Protein AF-A0A534P3W6-F1 (afdb_monomer_lite)

Sequence (131 aa):
MAIGDCCLFHVTGMKLLQSFPLTHSEQFGSSPFLVGSIQRPDDDPLPHVRMYEGILRGADTLFLASDALAAWLLRCAERGSPAWEWIGAGVQTQDDFDHLVAHARDDGTRNDDMTLVRLTGSWLDADGDQA

Foldseek 3Di:
DDFWQWWKFKDFQQDTPDIPDDQALVVDDDDTLDDDPDDDPPNDCVVRDDDDDDADAQRIKMKTKDRQVSSLQRVCVVVVRHCCNVCVPQPDDVVSVVVVVVVSVVVPTPPDDMDMDMDHDNRDDPDPDDD

pLDDT: mean 90.3, std 10.98, range [37.88, 97.88]

Radius of gyration: 16.48 Å; chains: 1; bounding box: 42×46×43 Å

Secondary structure (DSSP, 8-state):
-BSSS-EEEEEETTEEEEEES--SGGG--S------SS--TT---GGG-B-------TTEEEEEE-HHHHHHHHHHHHTT--THHHHHHH--SHHHHHHHHHHHHHTT--SS---EEEEE--PPPS-----

Structure (mmCIF, N/CA/C/O backbone):
data_AF-A0A534P3W6-F1
#
_entry.id   AF-A0A534P3W6-F1
#
loop_
_atom_site.group_PDB
_atom_site.id
_atom_site.type_symbol
_atom_site.label_atom_id
_atom_site.label_alt_id
_atom_site.label_comp_id
_atom_site.label_asym_id
_atom_site.label_entity_id
_atom_site.label_seq_id
_atom_site.pdbx_PDB_ins_code
_atom_site.Cartn_x
_atom_site.Cartn_y
_atom_site.Cartn_z
_atom_site.occupancy
_atom_site.B_iso_or_equiv
_atom_site.auth_seq_id
_atom_site.auth_comp_id
_atom_site.auth_asym_id
_atom_site.auth_atom_id
_atom_site.pdbx_PDB_model_num
ATOM 1 N N . MET A 1 1 ? 7.965 8.171 -1.949 1.00 85.31 1 MET A N 1
ATOM 2 C CA . MET A 1 1 ? 8.716 7.780 -3.163 1.00 85.31 1 MET A CA 1
ATOM 3 C C . MET A 1 1 ? 8.308 6.372 -3.561 1.00 85.31 1 MET A C 1
ATOM 5 O O . MET A 1 1 ? 8.079 5.574 -2.661 1.00 85.31 1 MET A O 1
ATOM 9 N N . ALA A 1 2 ? 8.224 6.073 -4.855 1.00 92.12 2 ALA A N 1
ATOM 10 C CA . ALA A 1 2 ? 8.035 4.717 -5.368 1.00 92.12 2 ALA A CA 1
ATOM 11 C C . ALA A 1 2 ? 8.824 4.499 -6.665 1.00 92.12 2 ALA A C 1
ATOM 13 O O . ALA A 1 2 ? 9.034 5.437 -7.437 1.00 92.12 2 ALA A O 1
ATOM 14 N N . ILE A 1 3 ? 9.220 3.248 -6.883 1.00 92.56 3 ILE A N 1
ATOM 15 C CA . ILE A 1 3 ? 9.641 2.677 -8.163 1.00 92.56 3 ILE A CA 1
ATOM 16 C C . ILE A 1 3 ? 8.899 1.341 -8.276 1.00 92.56 3 ILE A C 1
ATOM 18 O O . ILE A 1 3 ? 8.837 0.601 -7.295 1.00 92.56 3 ILE A O 1
ATOM 22 N N . GLY A 1 4 ? 8.331 1.051 -9.442 1.00 93.56 4 GLY A N 1
ATOM 23 C CA . GLY A 1 4 ? 7.487 -0.123 -9.653 1.00 93.56 4 GLY A CA 1
ATOM 24 C C . GLY A 1 4 ? 6.035 0.107 -9.238 1.00 93.56 4 GLY A C 1
ATOM 25 O O . GLY A 1 4 ? 5.508 1.207 -9.410 1.00 93.56 4 GLY A O 1
ATOM 26 N N . ASP A 1 5 ? 5.389 -0.937 -8.729 1.00 94.69 5 ASP A N 1
ATOM 27 C CA . ASP A 1 5 ? 3.941 -1.018 -8.498 1.00 94.69 5 ASP A CA 1
ATOM 28 C C . ASP A 1 5 ? 3.541 -1.417 -7.066 1.00 94.69 5 ASP A C 1
ATOM 30 O O . ASP A 1 5 ? 2.351 -1.499 -6.759 1.00 94.69 5 ASP A O 1
ATOM 34 N N . CYS A 1 6 ? 4.495 -1.552 -6.139 1.00 95.94 6 CYS A N 1
ATOM 35 C CA . CYS A 1 6 ? 4.179 -1.515 -4.708 1.00 95.94 6 CYS A CA 1
ATOM 36 C C . CYS A 1 6 ? 3.492 -0.188 -4.367 1.00 95.94 6 CYS A C 1
ATOM 38 O O . CYS A 1 6 ? 3.965 0.881 -4.767 1.00 95.94 6 CYS A O 1
ATOM 40 N N . CYS A 1 7 ? 2.404 -0.245 -3.601 1.00 97.75 7 CYS A N 1
ATOM 41 C CA . CYS A 1 7 ? 1.566 0.923 -3.359 1.00 97.75 7 CYS A CA 1
ATOM 42 C C . CYS A 1 7 ? 1.527 1.345 -1.892 1.00 97.75 7 CYS A C 1
ATOM 44 O O . CYS A 1 7 ? 1.423 0.524 -0.984 1.00 97.75 7 CYS A O 1
ATOM 46 N N . LEU A 1 8 ? 1.546 2.658 -1.689 1.00 97.88 8 LEU A N 1
ATOM 47 C CA . LEU A 1 8 ? 1.123 3.363 -0.493 1.00 97.88 8 LEU A CA 1
ATOM 48 C C . LEU A 1 8 ? -0.377 3.671 -0.590 1.00 97.88 8 LEU A C 1
ATOM 50 O O . LEU A 1 8 ? -0.842 4.178 -1.609 1.00 97.88 8 LEU A O 1
ATOM 54 N N . PHE A 1 9 ? -1.095 3.466 0.506 1.00 97.44 9 PHE A N 1
ATOM 55 C CA . PHE A 1 9 ? -2.479 3.869 0.714 1.00 97.44 9 PHE A CA 1
ATOM 56 C C . PHE A 1 9 ? -2.548 4.771 1.938 1.00 97.44 9 PHE A C 1
ATOM 58 O O . PHE A 1 9 ? -2.171 4.358 3.032 1.00 97.44 9 PHE A O 1
ATOM 65 N N . HIS A 1 10 ? -3.043 5.990 1.762 1.00 96.38 10 HIS A N 1
ATOM 66 C CA . HIS A 1 10 ? -3.363 6.917 2.841 1.00 96.38 10 HIS A CA 1
ATOM 67 C C . HIS A 1 10 ? -4.861 6.864 3.094 1.00 96.38 10 HIS A C 1
ATOM 69 O O . HIS A 1 10 ? -5.659 7.198 2.218 1.00 96.38 10 HIS A O 1
ATOM 75 N N . VAL A 1 11 ? -5.237 6.405 4.282 1.00 95.25 11 VAL A N 1
ATOM 76 C CA . VAL A 1 11 ? -6.621 6.111 4.652 1.00 95.25 11 VAL A CA 1
ATOM 77 C C . VAL A 1 11 ? -6.992 6.870 5.919 1.00 95.25 11 VAL A C 1
ATOM 79 O O . VAL A 1 11 ? -6.189 6.973 6.844 1.00 95.25 11 VAL A O 1
ATOM 82 N N . THR A 1 12 ? -8.231 7.357 5.972 1.00 91.69 12 THR A N 1
ATOM 83 C CA . THR A 1 12 ? -8.845 7.922 7.178 1.00 91.69 12 THR A CA 1
ATOM 84 C C . THR A 1 12 ? -10.200 7.244 7.407 1.00 91.69 12 THR A C 1
ATOM 86 O O . THR A 1 12 ? -11.108 7.322 6.571 1.00 91.69 12 THR A O 1
ATOM 89 N N . GLY A 1 13 ? -10.321 6.467 8.488 1.00 85.81 13 GLY A N 1
ATOM 90 C CA . GLY A 1 13 ? -11.456 5.555 8.688 1.00 85.81 13 GLY A CA 1
ATOM 91 C C . GLY A 1 13 ? -11.645 4.590 7.505 1.00 85.81 13 GLY A C 1
ATOM 92 O O . GLY A 1 13 ? -10.741 3.838 7.158 1.00 85.81 13 GLY A O 1
ATOM 93 N N . MET A 1 14 ? -12.810 4.635 6.850 1.00 84.81 14 MET A N 1
ATOM 94 C CA . MET A 1 14 ? -13.106 3.834 5.647 1.00 84.81 14 MET A CA 1
ATOM 95 C C . MET A 1 14 ? -12.664 4.492 4.329 1.00 84.81 14 MET A C 1
ATOM 97 O O . MET A 1 14 ? -12.745 3.879 3.260 1.00 84.81 14 MET A O 1
ATOM 101 N N . LYS A 1 15 ? -12.246 5.759 4.366 1.00 91.69 15 LYS A N 1
ATOM 102 C CA . LYS A 1 15 ? -12.035 6.558 3.161 1.00 91.69 15 LYS A CA 1
ATOM 103 C C . LYS A 1 15 ? -10.584 6.480 2.707 1.00 91.69 15 LYS A C 1
ATOM 105 O O . LYS A 1 15 ? -9.678 6.883 3.435 1.00 91.69 15 LYS A O 1
ATOM 110 N N . LEU A 1 16 ? -10.386 6.055 1.463 1.00 95.31 16 LEU A N 1
ATOM 111 C CA . LEU A 1 16 ? -9.117 6.230 0.767 1.00 95.31 16 LEU A CA 1
ATOM 112 C C . LEU A 1 16 ? -8.936 7.717 0.438 1.00 95.31 16 LEU A C 1
ATOM 114 O O . LEU A 1 16 ? -9.720 8.287 -0.321 1.00 95.31 16 LEU A O 1
ATOM 118 N N . LEU A 1 17 ? -7.932 8.348 1.043 1.00 95.50 17 LEU A N 1
ATOM 119 C CA . LEU A 1 17 ? -7.529 9.714 0.713 1.00 95.50 17 LEU A CA 1
ATOM 120 C C . LEU A 1 17 ? -6.592 9.724 -0.489 1.00 95.50 17 LEU A C 1
ATOM 122 O O . LEU A 1 17 ? -6.749 10.568 -1.366 1.00 95.50 17 LEU A O 1
ATOM 126 N N . GLN A 1 18 ? -5.656 8.773 -0.534 1.00 96.50 18 GLN A N 1
ATOM 127 C CA . GLN A 1 18 ? -4.735 8.620 -1.652 1.00 96.50 18 GLN A CA 1
ATOM 128 C C . GLN A 1 18 ? -4.261 7.177 -1.806 1.00 96.50 18 GLN A C 1
ATOM 130 O O . GLN A 1 18 ? -4.019 6.491 -0.817 1.00 96.50 18 GLN A O 1
ATOM 135 N N . SER A 1 19 ? -4.047 6.754 -3.051 1.00 97.75 19 SER A N 1
ATOM 136 C CA . SER A 1 19 ? -3.226 5.589 -3.403 1.00 97.75 19 SER A CA 1
ATOM 137 C C . SER A 1 19 ? -2.110 6.014 -4.358 1.00 97.75 19 SER A C 1
ATOM 139 O O . SER A 1 19 ? -2.270 6.958 -5.134 1.00 97.75 19 SER A O 1
ATOM 141 N N . PHE A 1 20 ? -0.935 5.404 -4.229 1.00 97.81 20 PHE A N 1
ATOM 142 C CA . PHE A 1 20 ? 0.262 5.816 -4.955 1.00 97.81 20 PHE A CA 1
ATOM 143 C C . PHE A 1 20 ? 1.255 4.650 -5.077 1.00 97.81 20 PHE A C 1
ATOM 145 O O . PHE A 1 20 ? 1.518 4.021 -4.061 1.00 97.81 20 PHE A O 1
ATOM 152 N N . PRO A 1 21 ? 1.890 4.394 -6.236 1.00 96.81 21 PRO A N 1
ATOM 153 C CA . PRO A 1 21 ? 1.806 5.175 -7.468 1.00 96.81 21 PRO A CA 1
ATOM 154 C C . PRO A 1 21 ? 0.592 4.832 -8.337 1.00 96.81 21 PRO A C 1
ATOM 156 O O . PRO A 1 21 ? 0.259 5.620 -9.219 1.00 96.81 21 PRO A O 1
ATOM 159 N N . LEU A 1 22 ? -0.056 3.690 -8.101 1.00 97.44 22 LEU A N 1
ATOM 160 C CA . LEU A 1 22 ? -1.243 3.264 -8.839 1.00 97.44 22 LEU A CA 1
ATOM 161 C C . LEU A 1 22 ? -2.511 3.622 -8.065 1.00 97.44 22 LEU A C 1
ATOM 163 O O . LEU A 1 22 ? -2.530 3.566 -6.836 1.00 97.44 22 LEU A O 1
ATOM 167 N N . THR A 1 23 ? -3.558 3.984 -8.802 1.00 97.38 23 THR A N 1
ATOM 168 C CA . THR A 1 23 ? -4.855 4.405 -8.261 1.00 97.38 23 THR A CA 1
ATOM 169 C C . THR A 1 23 ? -5.995 3.451 -8.587 1.00 97.38 23 THR A C 1
ATOM 171 O O . THR A 1 23 ? -7.044 3.532 -7.950 1.00 97.38 23 THR A O 1
ATOM 174 N N . HIS A 1 24 ? -5.803 2.554 -9.558 1.00 97.50 24 HIS A N 1
ATOM 175 C CA . HIS A 1 24 ? -6.783 1.559 -9.982 1.00 97.50 24 HIS A CA 1
ATOM 176 C C . HIS A 1 24 ? -6.162 0.174 -10.108 1.00 97.50 24 HIS A C 1
ATOM 178 O O . HIS A 1 24 ? -5.010 0.019 -10.522 1.00 97.50 24 HIS A O 1
ATOM 184 N N . SER A 1 25 ? -6.948 -0.848 -9.785 1.00 96.88 25 SER A N 1
ATOM 185 C CA . SER A 1 25 ? -6.499 -2.240 -9.815 1.00 96.88 25 SER A CA 1
ATOM 186 C C . SER A 1 25 ? -6.150 -2.748 -11.221 1.00 96.88 25 SER A C 1
ATOM 188 O O . SER A 1 25 ? -5.334 -3.656 -11.363 1.00 96.88 25 SER A O 1
ATOM 190 N N . GLU A 1 26 ? -6.713 -2.144 -12.268 1.00 96.19 26 GLU A N 1
ATOM 191 C CA . GLU A 1 26 ? -6.418 -2.469 -13.670 1.00 96.19 26 GLU A CA 1
ATOM 192 C C . GLU A 1 26 ? -5.045 -1.973 -14.150 1.00 96.19 26 GLU A C 1
ATOM 194 O O . GLU A 1 26 ? -4.570 -2.400 -15.200 1.00 96.19 26 GLU A O 1
ATOM 199 N N . GLN A 1 27 ? -4.392 -1.079 -13.398 1.00 96.25 27 GLN A N 1
ATOM 200 C CA . GLN A 1 27 ? -3.072 -0.553 -13.763 1.00 96.25 27 GLN A CA 1
ATOM 201 C C . GLN A 1 27 ? -1.934 -1.530 -13.447 1.00 96.25 27 GLN A C 1
ATOM 203 O O . GLN A 1 27 ? -0.818 -1.344 -13.936 1.00 96.25 27 GLN A O 1
ATOM 208 N N . PHE A 1 28 ? -2.194 -2.555 -12.631 1.00 94.81 28 PHE A N 1
ATOM 209 C CA . PHE A 1 28 ? -1.215 -3.598 -12.348 1.00 94.81 28 PHE A CA 1
ATOM 210 C C . PHE A 1 28 ? -1.004 -4.459 -13.591 1.00 94.81 28 PHE A C 1
ATOM 212 O O . PHE A 1 28 ? -1.951 -4.924 -14.223 1.00 94.81 28 PHE A O 1
ATOM 219 N N . GLY A 1 29 ? 0.261 -4.689 -13.927 1.00 88.75 29 GLY A N 1
ATOM 220 C CA . GLY A 1 29 ? 0.663 -5.467 -15.092 1.00 88.75 29 GLY A CA 1
ATOM 221 C C . GLY A 1 29 ? 1.739 -6.489 -14.751 1.00 88.75 29 GLY A C 1
ATOM 222 O O . GLY A 1 29 ? 2.007 -6.787 -13.593 1.00 88.75 29 GLY A O 1
ATOM 223 N N . SER A 1 30 ? 2.374 -7.036 -15.785 1.00 85.94 30 SER A N 1
ATOM 224 C CA . SER A 1 30 ? 3.473 -8.002 -15.648 1.00 85.94 30 SER A CA 1
ATOM 225 C C . SER A 1 30 ? 4.863 -7.373 -15.774 1.00 85.94 30 SER A C 1
ATOM 227 O O . SER A 1 30 ? 5.863 -8.088 -15.775 1.00 85.94 30 SER A O 1
ATOM 229 N N . SER A 1 31 ? 4.951 -6.062 -16.013 1.00 86.94 31 SER A N 1
ATOM 230 C CA . SER A 1 31 ? 6.214 -5.404 -16.378 1.00 86.94 31 SER A CA 1
ATOM 231 C C . SER A 1 31 ? 6.316 -3.970 -15.840 1.00 86.94 31 SER A C 1
ATOM 233 O O . SER A 1 31 ? 6.495 -3.037 -16.627 1.00 86.94 31 SER A O 1
ATOM 235 N N . PRO A 1 32 ? 6.186 -3.762 -14.514 1.00 89.31 32 PRO A N 1
ATOM 236 C CA . PRO A 1 32 ? 6.551 -2.488 -13.906 1.00 89.31 32 PRO A CA 1
ATOM 237 C C . PRO A 1 32 ? 8.050 -2.214 -14.116 1.00 89.31 32 PRO A C 1
ATOM 239 O O . PRO A 1 32 ? 8.847 -3.138 -14.289 1.00 89.31 32 PRO A O 1
ATOM 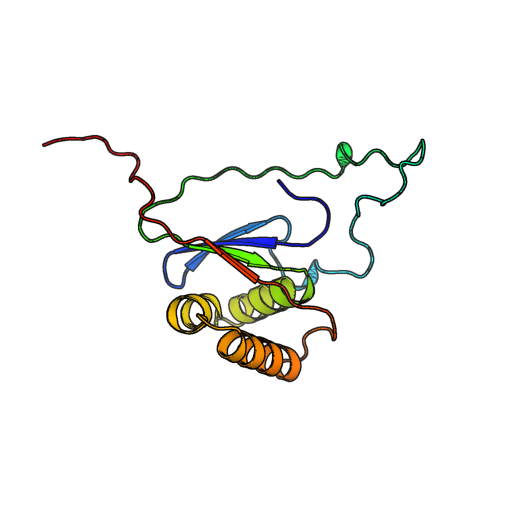242 N N . PHE A 1 33 ? 8.459 -0.945 -14.080 1.00 90.56 33 PHE A N 1
ATOM 243 C CA . PHE A 1 33 ? 9.887 -0.636 -14.011 1.00 90.56 33 PHE A CA 1
ATOM 244 C C . PHE A 1 33 ? 10.422 -1.054 -12.638 1.00 90.56 33 PHE A C 1
ATOM 246 O O . PHE A 1 33 ? 9.863 -0.659 -11.616 1.00 90.56 33 PHE A O 1
ATOM 253 N N . LEU A 1 34 ? 11.508 -1.822 -12.615 1.00 90.31 34 LEU A N 1
ATOM 254 C CA . LEU A 1 34 ? 12.120 -2.346 -11.397 1.00 90.31 34 LEU A CA 1
ATOM 255 C C . LEU A 1 34 ? 13.568 -1.880 -11.303 1.00 90.31 34 LEU A C 1
ATOM 257 O O . LEU A 1 34 ? 14.246 -1.741 -12.316 1.00 90.31 34 LEU A O 1
ATOM 261 N N . VAL A 1 35 ? 14.056 -1.687 -10.079 1.00 89.81 35 VAL A N 1
ATOM 262 C CA . VAL A 1 35 ? 15.481 -1.429 -9.854 1.00 89.81 35 VAL A CA 1
ATOM 263 C C . VAL A 1 35 ? 16.231 -2.753 -9.960 1.00 89.81 35 VAL A C 1
ATOM 265 O O . VAL A 1 35 ? 16.049 -3.643 -9.126 1.00 89.81 35 VAL A O 1
ATOM 268 N N . GLY A 1 36 ? 17.067 -2.893 -10.986 1.00 88.25 36 GLY A N 1
ATOM 269 C CA . GLY A 1 36 ? 17.901 -4.075 -11.161 1.00 88.25 36 GLY A CA 1
ATOM 270 C C . GLY A 1 36 ? 18.917 -4.240 -10.026 1.00 88.25 36 GLY A C 1
ATOM 271 O O . GLY A 1 36 ? 19.521 -3.277 -9.560 1.00 88.25 36 GLY A O 1
ATOM 272 N N . SER A 1 37 ? 19.178 -5.483 -9.607 1.00 88.12 37 SER A N 1
ATOM 273 C CA . SER A 1 37 ? 20.236 -5.779 -8.622 1.00 88.12 37 SER A CA 1
ATOM 274 C C . SER A 1 37 ? 21.652 -5.524 -9.158 1.00 88.12 37 SER A C 1
ATOM 276 O O . SER A 1 37 ? 22.610 -5.501 -8.390 1.00 88.12 37 SER A O 1
ATOM 278 N N . ILE A 1 38 ? 21.795 -5.373 -10.478 1.00 88.38 38 ILE A N 1
ATOM 279 C CA . ILE A 1 38 ? 23.053 -5.091 -11.166 1.00 88.38 38 ILE A CA 1
ATOM 280 C C . ILE A 1 38 ? 22.854 -3.813 -11.967 1.00 88.38 38 ILE A C 1
ATOM 282 O O . ILE A 1 38 ? 22.042 -3.791 -12.889 1.00 88.38 38 ILE A O 1
ATOM 286 N N . GLN A 1 39 ? 23.640 -2.786 -11.655 1.00 82.38 39 GLN A N 1
ATOM 287 C CA . GLN A 1 39 ? 23.620 -1.542 -12.409 1.00 82.38 39 GLN A CA 1
ATOM 288 C C . GLN A 1 39 ? 24.165 -1.783 -13.820 1.00 82.38 39 GLN A C 1
ATOM 290 O O . GLN A 1 39 ? 25.327 -2.161 -14.000 1.00 82.38 39 GLN A O 1
ATOM 295 N N . ARG A 1 40 ? 23.315 -1.571 -14.826 1.00 84.50 40 ARG A N 1
ATOM 296 C CA . ARG A 1 40 ? 23.706 -1.576 -16.238 1.00 84.50 40 ARG A CA 1
ATOM 297 C C . ARG A 1 40 ? 23.812 -0.131 -16.736 1.00 84.50 40 ARG A C 1
ATOM 299 O O . ARG A 1 40 ? 23.089 0.721 -16.228 1.00 84.50 40 ARG A O 1
ATOM 306 N N . PRO A 1 41 ? 24.685 0.162 -17.718 1.00 80.69 41 PRO A N 1
ATOM 307 C CA . PRO A 1 41 ? 24.876 1.526 -18.221 1.00 80.69 41 PRO A CA 1
ATOM 308 C C . PRO A 1 41 ? 23.589 2.221 -18.694 1.00 80.69 41 PRO A C 1
ATOM 310 O O . PRO A 1 41 ? 23.482 3.433 -18.548 1.00 80.69 41 PRO A O 1
ATOM 313 N N . ASP A 1 42 ? 22.616 1.454 -19.196 1.00 81.94 42 ASP A N 1
ATOM 314 C CA . ASP A 1 42 ? 21.349 1.961 -19.745 1.00 81.94 42 ASP A CA 1
ATOM 315 C C . ASP A 1 42 ? 20.151 1.813 -18.778 1.00 81.94 42 ASP A 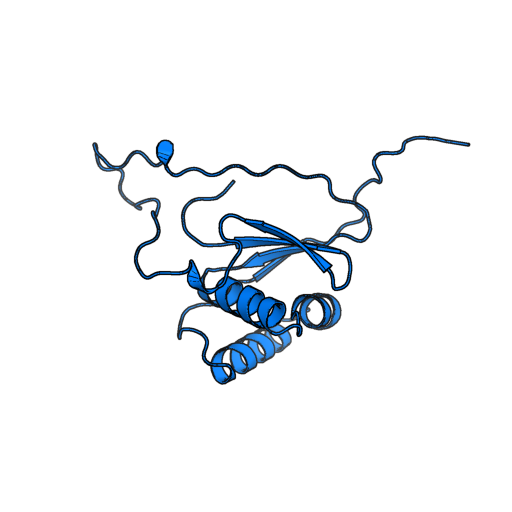C 1
ATOM 317 O O . ASP A 1 42 ? 19.004 1.947 -19.195 1.00 81.94 42 ASP A O 1
ATOM 321 N N . ASP A 1 43 ? 20.396 1.504 -17.498 1.00 83.00 43 ASP A N 1
ATOM 322 C CA . ASP A 1 43 ? 19.366 1.233 -16.480 1.00 83.00 43 ASP A CA 1
ATOM 323 C C . ASP A 1 43 ? 19.331 2.350 -15.420 1.00 83.00 43 ASP A C 1
ATOM 325 O O . ASP A 1 43 ? 19.594 2.122 -14.239 1.00 83.00 43 ASP A O 1
ATOM 329 N N . ASP A 1 44 ? 19.097 3.594 -15.858 1.00 88.50 44 ASP A N 1
ATOM 330 C CA . ASP A 1 44 ? 18.919 4.737 -14.951 1.00 88.50 44 ASP A CA 1
ATOM 331 C C . ASP A 1 44 ? 17.514 4.694 -14.317 1.00 88.50 44 ASP A C 1
ATOM 333 O O . ASP A 1 44 ? 16.519 4.865 -15.027 1.00 88.50 44 ASP A O 1
ATOM 337 N N . PRO A 1 45 ? 17.385 4.499 -12.988 1.00 89.75 45 PRO A N 1
ATOM 338 C CA . PRO A 1 45 ? 16.085 4.445 -12.332 1.00 89.75 45 PRO A CA 1
ATOM 339 C C . PRO A 1 45 ? 15.449 5.825 -12.128 1.00 89.75 45 PRO A C 1
ATOM 341 O O . PRO A 1 45 ? 14.247 5.902 -11.866 1.00 89.75 45 PRO A O 1
ATOM 344 N N . LEU A 1 46 ? 16.215 6.920 -12.221 1.00 90.94 46 LEU A N 1
ATOM 345 C CA . LEU A 1 46 ? 15.743 8.263 -11.868 1.00 90.94 46 LEU A CA 1
ATOM 346 C C . LEU A 1 46 ? 14.495 8.715 -12.652 1.00 90.94 46 LEU A C 1
ATOM 348 O O . LEU A 1 46 ? 13.573 9.232 -12.015 1.00 90.94 46 LEU A O 1
ATOM 352 N N . PRO A 1 47 ? 14.368 8.479 -13.974 1.00 92.38 47 PRO A N 1
ATOM 353 C CA . PRO A 1 47 ? 13.158 8.825 -14.730 1.00 92.38 47 PRO A CA 1
ATOM 354 C C . PRO A 1 47 ? 11.903 8.055 -14.279 1.00 92.38 47 PRO A C 1
ATOM 356 O O . PRO A 1 47 ? 10.764 8.466 -14.540 1.00 92.38 47 PRO A O 1
ATOM 359 N N . HIS A 1 48 ? 12.093 6.926 -13.599 1.00 91.88 48 HIS A N 1
ATOM 360 C CA . HIS A 1 48 ? 11.027 6.042 -13.135 1.00 91.88 48 HIS A CA 1
ATOM 361 C C . HIS A 1 48 ? 10.641 6.289 -11.677 1.00 91.88 48 HIS A C 1
ATOM 363 O O . HIS A 1 48 ? 9.597 5.805 -11.237 1.00 91.88 48 HIS A O 1
ATOM 369 N N . VAL A 1 49 ? 11.416 7.100 -10.952 1.00 93.88 49 VAL A N 1
ATOM 370 C CA . VAL A 1 49 ? 11.056 7.546 -9.609 1.00 93.88 49 VAL A CA 1
ATOM 371 C C . VAL A 1 49 ? 9.753 8.336 -9.666 1.00 93.88 49 VAL A C 1
ATOM 373 O O . VAL A 1 49 ? 9.544 9.221 -10.503 1.00 93.88 49 VAL A O 1
ATOM 376 N N . ARG A 1 50 ? 8.847 8.005 -8.754 1.00 94.56 50 ARG A N 1
ATOM 377 C CA . ARG A 1 50 ? 7.637 8.775 -8.482 1.00 94.56 50 ARG A CA 1
ATOM 378 C C . ARG A 1 50 ? 7.721 9.327 -7.068 1.00 94.56 50 ARG A C 1
ATOM 380 O O . ARG A 1 50 ? 8.147 8.632 -6.141 1.00 94.56 50 ARG A O 1
ATOM 387 N N . MET A 1 51 ? 7.264 10.561 -6.893 1.00 95.56 51 MET A N 1
ATOM 388 C CA . MET A 1 51 ? 7.223 11.237 -5.599 1.00 95.56 51 MET A CA 1
ATOM 389 C C . MET A 1 51 ? 5.786 11.580 -5.235 1.00 95.56 51 MET A C 1
ATOM 391 O O . MET A 1 51 ? 4.990 11.962 -6.089 1.00 95.56 51 MET A O 1
ATOM 395 N N . TYR A 1 52 ? 5.479 11.422 -3.955 1.00 94.12 52 TYR A N 1
ATOM 396 C CA . TYR A 1 52 ? 4.235 11.853 -3.347 1.00 94.12 52 TYR A CA 1
ATOM 397 C C . TYR A 1 52 ? 4.560 12.362 -1.950 1.00 94.12 52 TYR A C 1
ATOM 399 O O . TYR A 1 52 ? 5.359 11.746 -1.237 1.00 94.12 52 TYR A O 1
ATOM 407 N N . GLU A 1 53 ? 3.935 13.475 -1.596 1.00 94.25 53 GLU A N 1
ATOM 408 C CA . GLU A 1 53 ? 4.017 14.127 -0.298 1.00 94.25 53 GLU A CA 1
ATOM 409 C C . GLU A 1 53 ? 2.590 14.400 0.177 1.00 94.25 53 GLU A C 1
ATOM 411 O O . GLU A 1 53 ? 1.703 14.695 -0.625 1.00 94.25 53 GLU A O 1
ATOM 416 N N . GLY A 1 54 ? 2.362 14.280 1.481 1.00 90.38 54 GLY A N 1
ATOM 417 C CA . GLY A 1 54 ? 1.051 14.467 2.085 1.00 90.38 54 GLY A CA 1
ATOM 418 C C . GLY A 1 54 ? 1.165 14.766 3.574 1.00 90.38 54 GLY A C 1
ATOM 419 O O . GLY A 1 54 ? 2.211 14.549 4.184 1.00 90.38 54 GLY A O 1
ATOM 420 N N . ILE A 1 55 ? 0.078 15.274 4.149 1.00 91.38 55 ILE A N 1
ATOM 421 C CA . ILE A 1 55 ? -0.032 15.574 5.579 1.00 91.38 55 ILE A CA 1
ATOM 422 C C . ILE A 1 55 ? -0.813 14.442 6.241 1.00 91.38 55 ILE A C 1
ATOM 424 O O . ILE A 1 55 ? -1.878 14.070 5.749 1.00 91.38 55 ILE A O 1
ATOM 428 N N . LEU A 1 56 ? -0.296 13.926 7.354 1.00 91.81 56 LEU A N 1
ATOM 429 C CA . LEU A 1 56 ? -0.972 12.929 8.183 1.00 91.81 56 LEU A CA 1
ATOM 430 C C . LEU A 1 56 ? -1.612 13.614 9.386 1.00 91.81 56 LEU A C 1
ATOM 432 O O . LEU A 1 56 ? -0.972 14.434 10.041 1.00 91.81 56 LEU A O 1
ATOM 436 N N . ARG A 1 57 ? -2.864 13.266 9.672 1.00 90.00 57 ARG A N 1
ATOM 437 C CA . ARG A 1 57 ? -3.621 13.709 10.854 1.00 90.00 57 ARG A CA 1
ATOM 438 C C . ARG A 1 57 ? -3.827 12.549 11.811 1.00 90.00 57 ARG A C 1
ATOM 440 O O . ARG A 1 57 ? -3.754 11.407 11.379 1.00 90.00 57 ARG A O 1
ATOM 447 N N . GLY A 1 58 ? -4.131 12.808 13.083 1.00 86.69 58 GLY A N 1
ATOM 448 C CA . GLY A 1 58 ? -4.139 11.770 14.128 1.00 86.69 58 GLY A CA 1
ATOM 449 C C . GLY A 1 58 ? -4.990 10.515 13.846 1.00 86.69 58 GLY A C 1
ATOM 450 O O . GLY A 1 58 ? -4.671 9.442 14.346 1.00 86.69 58 GLY A O 1
ATOM 451 N N . ALA A 1 59 ? -6.037 10.617 13.021 1.00 86.69 59 ALA A N 1
ATOM 452 C CA . ALA A 1 59 ? -6.894 9.488 12.635 1.00 86.69 59 ALA A CA 1
ATOM 453 C C . ALA A 1 59 ? -6.407 8.705 11.395 1.00 86.69 59 ALA A C 1
ATOM 455 O O . ALA A 1 59 ? -7.054 7.742 10.976 1.00 86.69 59 ALA A O 1
ATOM 456 N N . ASP A 1 60 ? -5.300 9.119 10.783 1.00 93.06 60 ASP A N 1
ATOM 457 C CA . ASP A 1 60 ? -4.840 8.573 9.514 1.00 93.06 60 ASP A CA 1
ATOM 458 C C . ASP A 1 60 ? -3.970 7.329 9.700 1.00 93.06 60 ASP A C 1
ATOM 460 O O . ASP A 1 60 ? -3.130 7.224 10.598 1.00 93.06 60 ASP A O 1
ATOM 464 N N . THR A 1 61 ? -4.141 6.388 8.779 1.00 94.00 61 THR A N 1
ATOM 465 C CA . THR A 1 61 ? -3.322 5.183 8.665 1.00 94.00 61 THR A CA 1
ATOM 466 C C . THR A 1 61 ? -2.692 5.133 7.285 1.00 94.00 61 THR A C 1
ATOM 468 O O . THR A 1 61 ? -3.352 5.401 6.276 1.00 94.00 61 THR A O 1
ATOM 471 N N . LEU A 1 62 ? -1.412 4.765 7.240 1.00 95.50 62 LEU A N 1
ATOM 472 C CA . LEU A 1 62 ? -0.748 4.411 5.994 1.00 95.50 62 LEU A CA 1
ATOM 473 C C . LEU A 1 62 ? -0.616 2.894 5.891 1.00 95.50 62 LEU A C 1
ATOM 475 O O . LEU A 1 62 ? -0.136 2.243 6.820 1.00 95.50 62 LEU A O 1
ATOM 479 N N . PHE A 1 63 ? -0.982 2.348 4.738 1.00 96.81 63 PHE A N 1
ATOM 480 C CA . PHE A 1 63 ? -0.667 0.975 4.364 1.00 96.81 63 PHE A CA 1
ATOM 481 C C . PHE A 1 63 ? 0.319 0.997 3.205 1.00 96.81 63 PHE A C 1
ATOM 483 O O . PHE A 1 63 ? 0.083 1.679 2.215 1.00 96.81 63 PHE A O 1
ATOM 490 N N . LEU A 1 64 ? 1.417 0.259 3.310 1.00 97.50 64 LEU A N 1
ATOM 491 C CA . LEU A 1 64 ? 2.281 -0.049 2.179 1.00 97.50 64 LEU A CA 1
ATOM 492 C C . LEU A 1 64 ? 2.099 -1.523 1.861 1.00 97.50 64 LEU A C 1
ATOM 494 O O . LEU A 1 64 ? 2.234 -2.362 2.751 1.00 97.50 64 LEU A O 1
ATOM 498 N N . ALA A 1 65 ? 1.787 -1.832 0.613 1.00 97.56 65 ALA A N 1
ATOM 499 C CA . ALA A 1 65 ? 1.514 -3.188 0.177 1.00 97.56 65 ALA A CA 1
ATOM 500 C C . ALA A 1 65 ? 2.339 -3.542 -1.061 1.00 97.56 65 ALA A C 1
ATOM 502 O O . ALA A 1 65 ? 2.552 -2.692 -1.934 1.00 97.56 65 ALA A O 1
ATOM 503 N N . SER A 1 66 ? 2.779 -4.802 -1.140 1.00 97.12 66 SER A N 1
ATOM 504 C CA . SER A 1 66 ? 3.283 -5.363 -2.398 1.00 97.12 66 SER A CA 1
ATOM 505 C C . SER A 1 66 ? 2.181 -5.378 -3.456 1.00 97.12 66 SER A C 1
ATOM 507 O O . SER A 1 66 ? 0.994 -5.279 -3.139 1.00 97.12 66 SER A O 1
ATOM 509 N N . ASP A 1 67 ? 2.576 -5.485 -4.716 1.00 95.88 67 ASP A N 1
ATOM 510 C CA . ASP A 1 67 ? 1.704 -5.398 -5.885 1.00 95.88 67 ASP A CA 1
ATOM 511 C C . ASP A 1 67 ? 0.465 -6.310 -5.820 1.00 95.88 67 ASP A C 1
ATOM 513 O O . ASP A 1 67 ? -0.654 -5.839 -6.023 1.00 95.88 67 ASP A O 1
ATOM 517 N N . ALA A 1 68 ? 0.621 -7.586 -5.455 1.00 96.38 68 ALA A N 1
ATOM 518 C CA . ALA A 1 68 ? -0.497 -8.524 -5.362 1.00 96.38 68 ALA A CA 1
ATOM 519 C C . ALA A 1 68 ? -1.543 -8.084 -4.325 1.00 96.38 68 ALA A C 1
ATOM 521 O O . ALA A 1 68 ? -2.745 -8.070 -4.615 1.00 96.38 68 ALA A O 1
ATOM 522 N N . LEU A 1 69 ? -1.090 -7.670 -3.137 1.00 97.44 69 LEU A N 1
ATOM 523 C CA . LEU A 1 69 ? -1.978 -7.187 -2.084 1.00 97.44 69 LEU A CA 1
ATOM 524 C C . LEU A 1 69 ? -2.567 -5.815 -2.440 1.00 97.44 69 LEU A C 1
ATOM 526 O O . LEU A 1 69 ? -3.762 -5.600 -2.265 1.00 97.44 69 LEU A O 1
ATOM 530 N N . ALA A 1 70 ? -1.768 -4.903 -2.991 1.00 97.62 70 ALA A N 1
ATOM 531 C CA . ALA A 1 70 ? -2.207 -3.579 -3.420 1.00 97.62 70 ALA A CA 1
ATOM 532 C C . ALA A 1 70 ? -3.306 -3.650 -4.492 1.00 97.62 70 ALA A C 1
ATOM 534 O O . ALA A 1 70 ? -4.317 -2.950 -4.392 1.00 97.62 70 ALA A O 1
ATOM 535 N N . ALA A 1 71 ? -3.147 -4.534 -5.479 1.00 97.38 71 ALA A N 1
ATOM 536 C CA . ALA A 1 71 ? -4.147 -4.765 -6.513 1.00 97.38 71 ALA A CA 1
ATOM 537 C C . ALA A 1 71 ? -5.468 -5.266 -5.915 1.00 97.38 71 ALA A C 1
ATOM 539 O O . ALA A 1 71 ? -6.541 -4.830 -6.331 1.00 97.38 71 ALA A O 1
ATOM 540 N N . TRP A 1 72 ? -5.402 -6.167 -4.929 1.00 97.50 72 TRP A N 1
ATOM 541 C CA . TRP A 1 72 ? -6.586 -6.653 -4.221 1.00 97.50 72 TRP A CA 1
ATOM 542 C C . TRP A 1 72 ? -7.267 -5.555 -3.399 1.00 97.50 72 TRP A C 1
ATOM 544 O O . TRP A 1 72 ? -8.471 -5.350 -3.534 1.00 97.50 72 TRP A O 1
ATOM 554 N N . LEU A 1 73 ? -6.494 -4.780 -2.634 1.00 97.44 73 LEU A N 1
ATOM 555 C CA . LEU A 1 73 ? -6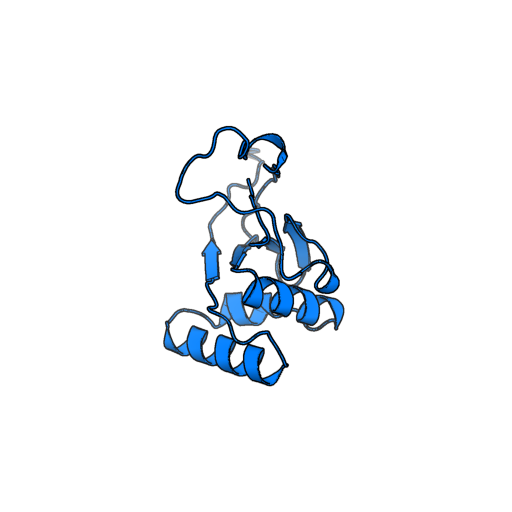.989 -3.649 -1.849 1.00 97.44 73 LEU A CA 1
ATOM 556 C C . LEU A 1 73 ? -7.751 -2.629 -2.716 1.00 97.44 73 LEU A C 1
ATOM 558 O O . LEU A 1 73 ? -8.839 -2.187 -2.336 1.00 97.44 73 LEU A O 1
ATOM 562 N N . LEU A 1 74 ? -7.222 -2.300 -3.900 1.00 97.75 74 LEU A N 1
ATOM 563 C CA . LEU A 1 74 ? -7.898 -1.420 -4.860 1.00 97.75 74 LEU A CA 1
ATOM 564 C C . LEU A 1 74 ? -9.181 -2.045 -5.417 1.00 97.75 74 LEU A C 1
ATOM 566 O O . LEU A 1 74 ? -10.212 -1.376 -5.407 1.00 97.75 74 LEU A O 1
ATOM 570 N N . ARG A 1 75 ? -9.175 -3.333 -5.797 1.00 97.31 75 ARG A N 1
ATOM 571 C CA . ARG A 1 75 ? -10.398 -4.031 -6.251 1.00 97.31 75 ARG A CA 1
ATOM 572 C C . ARG A 1 75 ? -11.501 -4.014 -5.197 1.00 97.31 75 ARG A C 1
ATOM 574 O O . ARG A 1 75 ? -12.659 -3.760 -5.524 1.00 97.31 75 ARG A O 1
ATOM 581 N N . CYS A 1 76 ? -11.162 -4.281 -3.938 1.00 96.25 76 CYS A N 1
ATOM 582 C CA . CYS A 1 76 ? -12.108 -4.241 -2.824 1.00 96.25 76 CYS A CA 1
ATOM 583 C C . CYS A 1 76 ? -12.768 -2.861 -2.697 1.00 96.25 76 CYS A C 1
ATOM 585 O O . CYS A 1 76 ? -13.990 -2.753 -2.578 1.00 96.25 76 CYS A O 1
ATOM 587 N N . ALA A 1 77 ? -11.972 -1.796 -2.791 1.00 96.06 77 ALA A N 1
ATOM 588 C CA . ALA A 1 77 ? -12.464 -0.425 -2.721 1.00 96.06 77 ALA A CA 1
ATOM 589 C C . ALA A 1 77 ? -13.321 -0.023 -3.923 1.00 96.06 77 ALA A C 1
ATOM 591 O O . ALA A 1 77 ? -14.372 0.589 -3.743 1.00 96.06 77 ALA A O 1
ATOM 592 N N . GLU A 1 78 ? -12.916 -0.411 -5.132 1.00 96.12 78 GLU A N 1
ATOM 593 C CA . GLU A 1 78 ? -13.663 -0.188 -6.376 1.00 96.12 78 GLU A CA 1
ATOM 594 C C . GLU A 1 78 ? -15.035 -0.882 -6.350 1.00 96.12 78 GLU A C 1
ATOM 596 O O . GLU A 1 78 ? -16.011 -0.355 -6.881 1.00 96.12 78 GLU A O 1
ATOM 601 N N . ARG A 1 79 ? -15.143 -2.030 -5.666 1.00 95.50 79 ARG A N 1
ATOM 602 C CA . ARG A 1 79 ? -16.409 -2.744 -5.414 1.00 95.50 79 ARG A CA 1
ATOM 603 C C . ARG A 1 79 ? -17.235 -2.155 -4.261 1.00 95.50 79 ARG A C 1
ATOM 605 O O . ARG A 1 79 ? -18.298 -2.684 -3.943 1.00 95.50 79 ARG A O 1
ATOM 612 N N . GLY A 1 80 ? -16.764 -1.088 -3.615 1.00 94.19 80 GLY A N 1
ATOM 613 C CA . GLY A 1 80 ? -17.439 -0.445 -2.485 1.00 94.19 80 GLY A CA 1
ATOM 614 C C . GLY A 1 80 ? -17.315 -1.199 -1.158 1.00 94.19 80 GLY A C 1
ATOM 615 O O . GLY A 1 80 ? -18.085 -0.937 -0.240 1.00 94.19 80 GLY A O 1
ATOM 616 N N . SER A 1 81 ? -16.371 -2.137 -1.043 1.00 93.50 81 SER A N 1
ATOM 617 C CA . SER A 1 81 ? -16.103 -2.924 0.171 1.00 93.50 81 SER A CA 1
ATOM 618 C C . SER A 1 81 ? -14.622 -2.829 0.557 1.00 93.50 81 SER A C 1
ATOM 620 O O . SER A 1 81 ? -13.890 -3.809 0.434 1.00 93.50 81 SER A O 1
ATOM 622 N N . PRO A 1 82 ? -14.136 -1.643 0.966 1.00 94.88 82 PRO A N 1
ATOM 623 C CA . PRO A 1 82 ? -12.726 -1.439 1.271 1.00 94.88 82 PRO A CA 1
ATOM 624 C C . PRO A 1 82 ? -12.230 -2.325 2.421 1.00 94.88 82 PRO A C 1
ATOM 626 O O . PRO A 1 82 ? -12.820 -2.349 3.498 1.00 94.88 82 PRO A O 1
ATOM 629 N N . ALA A 1 83 ? -11.087 -2.986 2.233 1.00 94.00 83 ALA A N 1
ATOM 630 C CA . ALA A 1 83 ? -10.542 -3.905 3.234 1.00 94.00 83 ALA A CA 1
ATOM 631 C C . ALA A 1 83 ? -9.767 -3.213 4.375 1.00 94.00 83 ALA A C 1
ATOM 633 O O . ALA A 1 83 ? -9.493 -3.838 5.398 1.00 94.00 83 ALA A O 1
ATOM 634 N N . TRP A 1 84 ? -9.406 -1.930 4.239 1.00 92.81 84 TRP A N 1
ATOM 635 C CA . TRP A 1 84 ? -8.538 -1.238 5.206 1.00 92.81 84 TRP A CA 1
ATOM 636 C C . TRP A 1 84 ? -9.121 -1.105 6.611 1.00 92.81 84 TRP A C 1
ATOM 638 O O . TRP A 1 84 ? -8.348 -1.073 7.562 1.00 92.81 84 TRP A O 1
ATOM 648 N N . GLU A 1 85 ? -10.443 -1.054 6.774 1.00 84.62 85 GLU A N 1
ATOM 649 C CA . GLU A 1 85 ? -11.055 -1.018 8.108 1.00 84.62 85 GLU A CA 1
ATOM 650 C C . GLU A 1 85 ? -10.833 -2.342 8.847 1.00 84.62 85 GLU A C 1
ATOM 652 O O . GLU A 1 85 ? -10.318 -2.358 9.967 1.00 84.62 85 GLU A O 1
ATOM 657 N N . TRP A 1 86 ? -11.140 -3.461 8.185 1.00 86.50 86 TRP A N 1
ATOM 658 C CA . TRP A 1 86 ? -10.907 -4.793 8.736 1.00 86.50 86 TRP A CA 1
ATOM 659 C C . TRP A 1 86 ? -9.421 -5.033 9.012 1.00 86.50 86 TRP A C 1
ATOM 661 O O . TRP A 1 86 ? -9.069 -5.517 10.086 1.00 86.50 86 TRP A O 1
ATOM 671 N N . ILE A 1 87 ? -8.539 -4.628 8.097 1.00 91.81 87 ILE A N 1
ATOM 672 C CA . ILE A 1 87 ? -7.090 -4.740 8.297 1.00 91.81 87 ILE A CA 1
ATOM 673 C C . ILE A 1 87 ? -6.634 -3.854 9.461 1.00 91.81 87 ILE A C 1
ATOM 675 O O . ILE A 1 87 ? -5.845 -4.292 10.295 1.00 91.81 87 ILE A O 1
ATOM 679 N N . GLY A 1 88 ? -7.118 -2.613 9.539 1.00 87.38 88 GLY A N 1
ATOM 680 C CA . GLY A 1 88 ? -6.782 -1.651 10.588 1.00 87.38 88 GLY A CA 1
ATOM 681 C C . GLY A 1 88 ? -7.180 -2.129 11.984 1.00 87.38 88 GLY A C 1
ATOM 682 O O . GLY A 1 88 ? -6.399 -1.985 12.923 1.00 87.38 88 GLY A O 1
ATOM 683 N N . ALA A 1 89 ? -8.354 -2.746 12.113 1.00 84.88 89 ALA A N 1
ATOM 684 C CA . ALA A 1 89 ? -8.853 -3.259 13.384 1.00 84.88 89 ALA A CA 1
ATOM 685 C C . ALA A 1 89 ? -8.316 -4.659 13.730 1.00 84.88 89 ALA A C 1
ATOM 687 O O . ALA A 1 89 ? -8.000 -4.930 14.888 1.00 84.88 89 ALA A O 1
ATOM 688 N N . GLY A 1 90 ? -8.228 -5.549 12.740 1.00 85.25 90 GLY A N 1
ATOM 689 C CA . GLY A 1 90 ? -8.122 -6.994 12.953 1.00 85.25 90 GLY A CA 1
ATOM 690 C C . GLY A 1 90 ? -6.749 -7.609 12.709 1.00 85.25 90 GLY A C 1
ATOM 691 O O . GLY A 1 90 ? -6.470 -8.653 13.278 1.00 85.25 90 GLY A O 1
ATOM 692 N N . VAL A 1 91 ? -5.876 -6.989 11.909 1.00 92.75 91 VAL A N 1
ATOM 693 C CA . VAL A 1 91 ? -4.566 -7.586 11.597 1.00 92.75 91 VAL A CA 1
ATOM 694 C C . VAL A 1 91 ? -3.519 -7.091 12.589 1.00 92.75 91 VAL A C 1
ATOM 696 O O . VAL A 1 91 ? -3.099 -5.935 12.523 1.00 92.75 91 VAL A O 1
ATOM 699 N N . GLN A 1 92 ? -3.121 -7.942 13.537 1.00 92.62 92 GLN A N 1
ATOM 700 C CA . GLN A 1 92 ? -2.100 -7.631 14.553 1.00 92.62 92 GLN A CA 1
ATOM 701 C C . GLN A 1 92 ? -0.999 -8.693 14.626 1.00 92.62 92 GLN A C 1
ATOM 703 O O . GLN A 1 92 ? 0.103 -8.415 15.099 1.00 92.62 92 GLN A O 1
ATOM 708 N N . THR A 1 93 ? -1.295 -9.902 14.165 1.00 94.38 93 THR A N 1
ATOM 709 C CA . THR A 1 93 ? -0.407 -11.062 14.202 1.00 94.38 93 THR A CA 1
ATOM 710 C C . THR A 1 93 ? -0.181 -11.626 12.800 1.00 94.38 93 THR A C 1
ATOM 712 O O . THR A 1 93 ? -0.859 -11.246 11.844 1.00 94.38 93 THR A O 1
ATOM 715 N N . GLN A 1 94 ? 0.782 -12.544 12.677 1.00 94.62 94 GLN A N 1
ATOM 716 C CA . GLN A 1 94 ? 1.002 -13.273 11.427 1.00 94.62 94 GLN A CA 1
ATOM 717 C C . GLN A 1 94 ? -0.223 -14.117 11.045 1.00 94.62 94 GLN A C 1
ATOM 719 O O . GLN A 1 94 ? -0.602 -14.109 9.882 1.00 94.62 94 GLN A O 1
ATOM 724 N N . ASP A 1 95 ? -0.888 -14.761 12.008 1.00 97.06 95 ASP A N 1
ATOM 725 C CA . ASP A 1 95 ? -2.080 -15.580 11.745 1.00 97.06 95 ASP A CA 1
ATOM 726 C C . ASP A 1 95 ? -3.234 -14.733 11.176 1.00 97.06 95 ASP A C 1
ATOM 728 O O . ASP A 1 95 ? -3.889 -15.135 10.213 1.00 97.06 95 ASP A O 1
ATOM 732 N N . ASP A 1 96 ? -3.451 -13.519 11.703 1.00 96.06 96 ASP A N 1
ATOM 733 C CA . ASP A 1 96 ? -4.451 -12.593 11.147 1.00 96.06 96 ASP A CA 1
ATOM 734 C C . ASP A 1 96 ? -4.118 -12.216 9.695 1.00 96.06 96 ASP A C 1
ATOM 736 O O . ASP A 1 96 ? -5.005 -12.095 8.844 1.00 96.06 96 ASP A O 1
ATOM 740 N N . PHE A 1 97 ? -2.827 -12.026 9.406 1.00 96.25 97 PHE A N 1
ATOM 741 C CA . PHE A 1 97 ? -2.356 -11.729 8.060 1.00 96.25 97 PHE A CA 1
ATOM 742 C C . PHE A 1 97 ? -2.507 -12.935 7.124 1.00 96.25 97 PHE A C 1
ATOM 744 O O . PHE A 1 97 ? -2.928 -12.769 5.983 1.00 96.25 97 PHE A O 1
ATOM 751 N N . ASP A 1 98 ? -2.263 -14.153 7.596 1.00 96.06 98 ASP A N 1
ATOM 752 C CA . ASP A 1 98 ? -2.455 -15.369 6.803 1.00 96.06 98 ASP A CA 1
ATOM 753 C C . ASP A 1 98 ? -3.937 -15.566 6.437 1.00 96.06 98 ASP A C 1
ATOM 755 O O . ASP A 1 98 ? -4.256 -15.944 5.305 1.00 96.06 98 ASP A O 1
ATOM 759 N N . HIS A 1 99 ? -4.861 -15.219 7.341 1.00 95.38 99 HIS A N 1
ATOM 760 C CA . HIS A 1 99 ? -6.296 -15.179 7.046 1.00 95.38 99 HIS A CA 1
ATOM 761 C C . HIS A 1 99 ? -6.658 -14.122 5.992 1.00 95.38 99 HIS A C 1
ATOM 763 O O . HIS A 1 99 ? -7.460 -14.401 5.096 1.00 95.38 99 HIS A O 1
ATOM 769 N N . LEU A 1 100 ? -6.050 -12.933 6.056 1.00 95.44 100 LEU A N 1
ATOM 770 C CA . LEU A 1 100 ? -6.181 -11.900 5.024 1.00 95.44 100 LEU A CA 1
ATOM 771 C C . LEU A 1 100 ? -5.704 -12.406 3.657 1.00 95.44 100 LEU A C 1
ATOM 773 O O . LEU A 1 100 ? -6.410 -12.250 2.661 1.00 95.44 100 LEU A O 1
ATOM 777 N N . VAL A 1 101 ? -4.533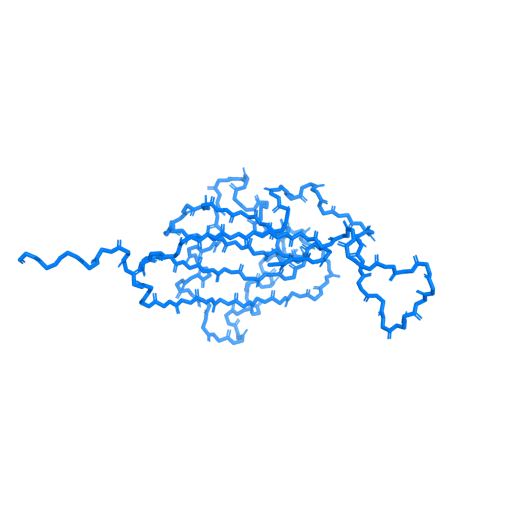 -13.044 3.612 1.00 95.88 101 VAL A N 1
ATOM 778 C CA . VAL A 1 101 ? -3.948 -13.598 2.384 1.00 95.88 101 VAL A CA 1
ATOM 779 C C . VAL A 1 101 ? -4.827 -14.705 1.806 1.00 95.88 101 VAL A C 1
ATOM 781 O O . VAL A 1 101 ? -5.065 -14.723 0.598 1.00 95.88 101 VAL A O 1
ATOM 784 N N . ALA A 1 102 ? -5.339 -15.611 2.643 1.00 95.69 102 ALA A N 1
ATOM 785 C CA . ALA A 1 102 ? -6.261 -16.656 2.206 1.00 95.69 102 ALA A CA 1
ATOM 786 C C . ALA A 1 102 ? -7.526 -16.053 1.578 1.00 95.69 102 ALA A C 1
ATOM 788 O O . ALA A 1 102 ? -7.897 -16.423 0.466 1.00 95.69 102 ALA A O 1
ATOM 789 N N . HIS A 1 103 ? -8.122 -15.052 2.231 1.00 95.06 103 HIS A N 1
ATOM 790 C CA . HIS A 1 103 ? -9.298 -14.367 1.704 1.00 95.06 103 HIS A CA 1
ATOM 791 C C . HIS A 1 103 ? -9.017 -13.651 0.372 1.00 95.06 103 HIS A C 1
ATOM 793 O O . HIS A 1 103 ? -9.795 -13.767 -0.574 1.00 95.06 103 HIS A O 1
ATOM 799 N N . ALA A 1 104 ? -7.878 -12.961 0.258 1.00 95.94 104 ALA A N 1
ATOM 800 C CA . ALA A 1 104 ? -7.479 -12.303 -0.982 1.00 95.94 104 ALA A CA 1
ATOM 801 C C . ALA A 1 104 ? -7.261 -13.304 -2.130 1.00 95.94 104 ALA A C 1
ATOM 803 O O . ALA A 1 104 ? -7.606 -13.013 -3.280 1.00 95.94 104 ALA A O 1
ATOM 804 N N . ARG A 1 105 ? -6.699 -14.486 -1.840 1.00 95.56 105 ARG A N 1
ATOM 805 C CA . ARG A 1 105 ? -6.523 -15.573 -2.818 1.00 95.56 105 ARG A CA 1
ATOM 806 C C . ARG A 1 105 ? -7.862 -16.153 -3.271 1.00 95.56 105 ARG A C 1
ATOM 808 O O . ARG A 1 105 ? -8.047 -16.334 -4.473 1.00 95.56 105 ARG A O 1
ATOM 815 N N . ASP A 1 106 ? -8.796 -16.363 -2.349 1.00 95.69 106 ASP A N 1
ATOM 816 C CA . ASP A 1 106 ? -10.150 -16.835 -2.666 1.00 95.69 106 ASP A CA 1
ATOM 817 C C . ASP A 1 106 ? -10.928 -15.828 -3.536 1.00 95.69 106 ASP A C 1
ATOM 819 O O . ASP A 1 106 ? -11.709 -16.228 -4.398 1.00 95.69 106 ASP A O 1
ATOM 823 N N . ASP A 1 107 ? -10.659 -14.525 -3.389 1.00 94.31 107 ASP A N 1
ATOM 824 C CA . ASP A 1 107 ? -11.214 -13.452 -4.236 1.00 94.31 107 ASP A CA 1
ATOM 825 C C . ASP A 1 107 ? -10.450 -13.256 -5.571 1.00 94.31 107 ASP A C 1
ATOM 827 O O . ASP A 1 107 ? -10.619 -12.258 -6.278 1.00 94.31 107 ASP A O 1
ATOM 831 N N . GLY A 1 108 ? -9.597 -14.213 -5.954 1.00 92.31 108 GLY A N 1
ATOM 832 C CA . GLY A 1 108 ? -8.967 -14.262 -7.277 1.00 92.31 108 GLY A CA 1
ATOM 833 C C . GLY A 1 108 ? -7.733 -13.372 -7.440 1.00 92.31 108 GLY A C 1
ATOM 834 O O . GLY A 1 108 ? -7.389 -12.985 -8.559 1.00 92.31 108 GLY A O 1
ATOM 835 N N . TH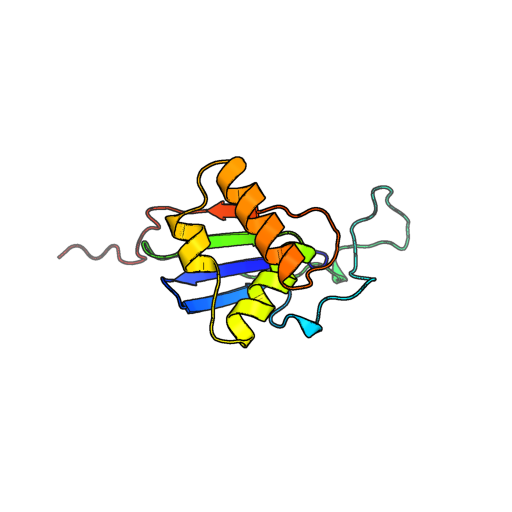R A 1 109 ? -7.057 -13.024 -6.345 1.00 92.06 109 THR A N 1
ATOM 836 C CA . THR A 1 109 ? -5.768 -12.317 -6.412 1.00 92.06 109 THR A CA 1
ATOM 837 C C . THR A 1 109 ? -4.682 -13.186 -7.048 1.00 92.06 109 THR A C 1
ATOM 839 O O . THR A 1 109 ? -4.709 -14.412 -6.943 1.00 92.06 109 THR A O 1
ATOM 842 N N . ARG A 1 110 ? -3.702 -12.549 -7.709 1.00 88.75 110 ARG A N 1
ATOM 843 C CA . ARG A 1 110 ? -2.526 -13.231 -8.268 1.00 88.75 110 ARG A CA 1
ATOM 844 C C . ARG A 1 110 ? -1.855 -14.084 -7.189 1.00 88.75 110 ARG A C 1
ATOM 846 O O . ARG A 1 110 ? -1.691 -13.637 -6.056 1.00 88.75 110 ARG A O 1
ATOM 853 N N . ASN A 1 111 ? -1.456 -15.300 -7.562 1.00 90.56 111 ASN A N 1
ATOM 854 C CA . ASN A 1 111 ? -0.676 -16.169 -6.690 1.00 90.56 111 ASN A CA 1
ATOM 855 C C . ASN A 1 111 ? 0.771 -15.664 -6.614 1.00 90.56 111 ASN A C 1
ATOM 857 O O . ASN A 1 111 ? 1.620 -16.099 -7.389 1.00 90.56 111 ASN A O 1
ATOM 861 N N . ASP A 1 112 ? 0.999 -14.711 -5.719 1.00 92.94 112 ASP A N 1
ATOM 862 C CA . ASP A 1 112 ? 2.289 -14.085 -5.452 1.00 92.94 112 ASP A CA 1
ATOM 863 C C . ASP A 1 112 ? 2.464 -13.822 -3.953 1.00 92.94 112 ASP A C 1
ATOM 865 O O . ASP A 1 112 ? 1.513 -13.957 -3.168 1.00 92.94 112 ASP A O 1
ATOM 869 N N . ASP A 1 113 ? 3.669 -13.422 -3.568 1.00 94.75 113 ASP A N 1
ATOM 870 C CA . ASP A 1 113 ? 3.980 -13.028 -2.204 1.00 94.75 113 ASP A CA 1
ATOM 871 C C . ASP A 1 113 ? 3.274 -11.711 -1.841 1.00 94.75 113 ASP A C 1
ATOM 873 O O . ASP A 1 113 ? 3.321 -10.696 -2.545 1.00 94.75 113 ASP A O 1
ATOM 877 N N . MET A 1 114 ? 2.606 -11.717 -0.688 1.00 96.94 114 MET A N 1
ATOM 878 C CA . MET A 1 114 ? 1.906 -10.553 -0.156 1.00 96.94 114 MET A CA 1
ATOM 879 C C . MET A 1 114 ? 2.668 -10.007 1.042 1.00 96.94 114 MET A C 1
ATOM 881 O O . MET A 1 114 ? 2.944 -10.727 1.996 1.00 96.94 114 MET A O 1
ATOM 885 N N . THR A 1 115 ? 2.987 -8.719 1.002 1.00 96.81 115 THR A N 1
ATOM 886 C CA . THR A 1 115 ? 3.595 -7.994 2.120 1.00 96.81 115 THR A CA 1
ATOM 887 C C . THR A 1 115 ? 2.726 -6.806 2.480 1.00 96.81 115 THR A C 1
ATOM 889 O O . THR A 1 115 ? 2.266 -6.092 1.589 1.00 96.81 115 THR A O 1
ATOM 892 N N . LEU A 1 116 ? 2.548 -6.571 3.779 1.00 97.06 116 LEU A N 1
ATOM 893 C CA . LEU A 1 116 ? 1.870 -5.399 4.315 1.00 97.06 116 LEU A CA 1
ATOM 894 C C . LEU A 1 116 ? 2.730 -4.732 5.387 1.00 97.06 116 LEU A C 1
ATOM 896 O O . LEU A 1 116 ? 3.176 -5.378 6.331 1.00 97.06 116 LEU A O 1
ATOM 900 N N . VAL A 1 117 ? 2.889 -3.417 5.284 1.00 96.31 117 VAL A N 1
ATOM 901 C CA . VAL A 1 117 ? 3.361 -2.563 6.374 1.00 96.31 117 VAL A CA 1
ATOM 902 C C . VAL A 1 117 ? 2.240 -1.599 6.723 1.00 96.31 117 VAL A C 1
ATOM 904 O O . VAL A 1 117 ? 1.769 -0.854 5.866 1.00 96.31 117 VAL A O 1
ATOM 907 N N . ARG A 1 118 ? 1.818 -1.593 7.988 1.00 94.88 118 ARG A N 1
ATOM 908 C CA . ARG A 1 118 ? 0.829 -0.646 8.509 1.00 94.88 118 ARG A CA 1
ATOM 909 C C . ARG A 1 118 ? 1.515 0.340 9.447 1.00 94.88 118 ARG A C 1
ATOM 911 O O . ARG A 1 118 ? 2.135 -0.066 10.425 1.00 94.88 118 ARG A O 1
ATOM 918 N N . LEU A 1 1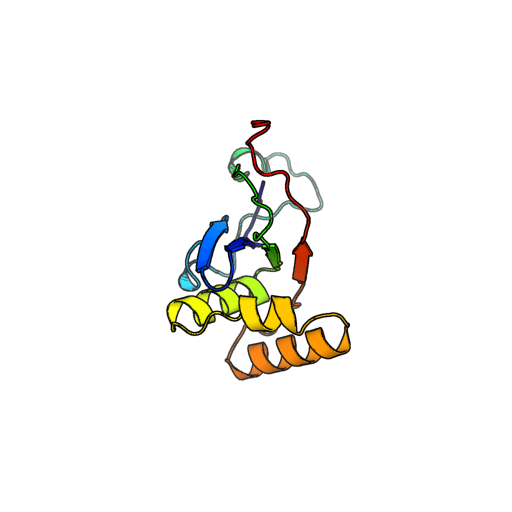19 ? 1.373 1.629 9.159 1.00 93.25 119 LEU A N 1
ATOM 919 C CA . LEU A 1 119 ? 1.880 2.719 9.985 1.00 93.25 119 LEU A CA 1
ATOM 920 C C . LEU A 1 119 ? 0.693 3.471 10.585 1.00 93.25 119 LEU A C 1
ATOM 922 O O . LEU A 1 119 ? -0.113 4.068 9.870 1.00 93.25 119 LEU A O 1
ATOM 926 N N . THR A 1 120 ? 0.619 3.446 11.908 1.00 89.75 120 THR A N 1
ATOM 927 C CA . THR A 1 120 ? -0.336 4.203 12.721 1.00 89.75 120 THR A CA 1
ATOM 928 C C . THR A 1 120 ? 0.445 5.093 13.672 1.00 89.75 120 THR A C 1
ATOM 930 O O . THR A 1 120 ? 1.498 4.686 14.166 1.00 89.75 120 THR A O 1
ATOM 933 N N . GLY A 1 121 ? -0.068 6.273 13.986 1.00 83.81 121 GLY A N 1
ATOM 934 C CA . GLY A 1 121 ? 0.588 7.156 14.935 1.00 83.81 121 GLY A CA 1
ATOM 935 C C . GLY A 1 121 ? -0.345 8.240 15.438 1.00 83.81 121 GLY A C 1
ATOM 936 O O . GLY A 1 121 ? -1.364 8.537 14.825 1.00 83.81 121 GLY A O 1
ATOM 937 N N . SER A 1 122 ? 0.037 8.861 16.549 1.00 80.50 122 SER A N 1
ATOM 938 C CA . SER A 1 122 ? -0.498 10.157 16.953 1.00 80.50 122 SER A CA 1
ATOM 939 C C . SER A 1 122 ? 0.182 11.229 16.104 1.00 80.50 122 SER A C 1
ATOM 941 O O . SER A 1 122 ? 1.114 11.902 16.554 1.00 80.50 122 SER A O 1
ATOM 943 N N . TRP A 1 123 ? -0.199 11.300 14.830 1.00 81.25 123 TRP A N 1
ATOM 944 C CA . TRP A 1 123 ? 0.282 12.344 13.935 1.00 81.25 123 TRP A CA 1
ATOM 945 C C . TRP A 1 123 ? -0.127 13.694 14.520 1.00 81.25 123 TRP A C 1
ATOM 947 O O . TRP A 1 123 ? -1.264 13.851 14.962 1.00 81.25 123 TRP A O 1
ATOM 957 N N . LEU A 1 124 ? 0.815 14.634 14.588 1.00 70.31 124 LEU A N 1
ATOM 958 C CA . LEU A 1 124 ? 0.520 15.967 15.092 1.00 70.31 124 LEU A CA 1
ATOM 959 C C . LEU A 1 124 ? -0.502 16.606 14.159 1.00 70.31 124 LEU A C 1
ATOM 961 O O . LEU A 1 124 ? -0.243 16.745 12.962 1.00 70.31 124 LEU A O 1
ATOM 965 N N . ASP A 1 125 ? -1.638 17.013 14.714 1.00 63.53 125 ASP A N 1
ATOM 966 C CA . ASP A 1 125 ? -2.491 17.954 14.015 1.00 63.53 125 ASP A CA 1
ATOM 967 C C . ASP A 1 125 ? -1.644 19.206 13.786 1.00 63.53 125 ASP A C 1
ATOM 969 O O . ASP A 1 125 ? -0.963 19.696 14.692 1.00 63.53 125 ASP A O 1
ATOM 973 N N . ALA A 1 126 ? -1.604 19.672 12.542 1.00 56.62 126 ALA A N 1
ATOM 974 C CA . ALA A 1 126 ? -0.869 20.867 12.161 1.00 56.62 126 ALA A CA 1
ATOM 975 C C . ALA A 1 126 ? -1.596 22.122 12.670 1.00 56.62 126 ALA A C 1
ATOM 977 O O . ALA A 1 126 ? -1.873 23.013 11.889 1.00 56.62 126 ALA A O 1
ATOM 978 N N . ASP A 1 127 ? -1.912 22.160 13.962 1.00 53.03 127 ASP A N 1
ATOM 979 C CA . ASP A 1 127 ? -2.420 23.305 14.698 1.00 53.03 127 ASP A CA 1
ATOM 980 C C . ASP A 1 127 ? -1.796 23.260 16.095 1.00 53.03 127 ASP A C 1
ATOM 982 O O . ASP A 1 127 ? -2.338 22.742 17.070 1.00 53.03 127 ASP A O 1
ATOM 986 N N . GLY A 1 128 ? -0.605 23.846 16.188 1.00 52.09 128 GLY A N 1
ATOM 987 C CA . GLY A 1 128 ? -0.236 24.548 17.403 1.00 52.09 128 GLY A CA 1
ATOM 988 C C . GLY A 1 128 ? -1.053 25.832 17.473 1.00 52.09 128 GLY A C 1
ATOM 989 O O . GLY A 1 128 ? -0.507 26.893 17.201 1.00 52.09 128 GLY A O 1
ATOM 990 N N . ASP A 1 129 ? -2.335 25.733 17.821 1.00 44.78 129 ASP A N 1
ATOM 991 C CA . ASP A 1 129 ? -3.085 26.870 18.345 1.00 44.78 129 ASP A CA 1
ATOM 992 C C . ASP A 1 129 ? -3.560 26.504 19.751 1.00 44.78 129 ASP A C 1
ATOM 994 O O . ASP A 1 129 ? -4.486 25.720 19.964 1.00 44.78 129 ASP A O 1
ATOM 998 N N . GLN A 1 130 ? -2.810 27.012 20.727 1.00 39.25 130 GLN A N 1
ATOM 999 C CA . GLN A 1 130 ? -3.270 27.093 22.101 1.00 39.25 130 GLN A CA 1
ATOM 1000 C C . GLN A 1 130 ? -4.349 28.174 22.150 1.00 39.25 130 GLN A C 1
ATOM 1002 O O . GLN A 1 130 ? -4.053 29.341 21.896 1.00 39.25 130 GLN A O 1
ATOM 1007 N N . ALA A 1 131 ? -5.555 27.790 22.555 1.00 37.88 131 ALA A N 1
ATOM 1008 C CA . ALA A 1 131 ? -6.504 28.689 23.197 1.00 37.88 131 ALA A CA 1
ATOM 1009 C C . ALA A 1 131 ? -6.833 28.147 24.591 1.00 37.88 131 ALA A C 1
ATOM 1011 O O . ALA A 1 131 ? -7.098 26.926 24.698 1.00 37.88 131 ALA A O 1
#